Protein AF-A0A5C7PX42-F1 (afdb_monomer_lite)

Radius of gyration: 16.35 Å; chains: 1; bounding box: 25×40×32 Å

Foldseek 3Di:
DKKKWWWWDDPNDIDIDIDDDPVVLVVVLVVCVVVPTHPIDIDIDDDDDDVCVVVVVVVVVVVVVPDDPPPPD

Sequence (73 aa):
MTCYAITWTWKGQRYLLDVNTASLAAIVGVVLAETKREDVTVSEVPYVVDPERRNRIWARVQQRLQEPPAVFA

pLDDT: mean 87.91, std 11.69, range [40.28, 97.81]

Structure (mmCIF, N/CA/C/O backbone):
data_AF-A0A5C7PX42-F1
#
_entry.id   AF-A0A5C7PX42-F1
#
loop_
_atom_site.group_PDB
_atom_site.id
_atom_site.type_symbol
_atom_site.label_atom_id
_atom_site.label_alt_id
_atom_site.label_comp_id
_atom_site.label_asym_id
_atom_site.label_entity_id
_atom_site.label_seq_id
_atom_site.pdbx_PDB_ins_code
_atom_site.Cartn_x
_atom_site.Cartn_y
_atom_site.Cartn_z
_atom_site.occupancy
_atom_site.B_iso_or_equiv
_atom_site.auth_seq_id
_atom_site.auth_comp_id
_atom_site.auth_asym_id
_atom_site.auth_atom_id
_atom_site.pdbx_PDB_model_num
ATOM 1 N N . MET A 1 1 ? 7.073 -4.456 -14.533 1.00 79.38 1 MET A N 1
ATOM 2 C CA . MET A 1 1 ? 7.556 -4.557 -13.137 1.00 79.38 1 MET A CA 1
ATOM 3 C C . MET A 1 1 ? 6.344 -4.833 -12.264 1.00 79.38 1 MET A C 1
ATOM 5 O O . MET A 1 1 ? 5.247 -4.488 -12.682 1.00 79.38 1 MET A O 1
ATOM 9 N N . THR A 1 2 ? 6.500 -5.465 -11.109 1.00 85.12 2 THR A N 1
ATOM 10 C CA . THR A 1 2 ? 5.379 -5.692 -10.188 1.00 85.12 2 THR A CA 1
ATOM 11 C C . THR A 1 2 ? 5.385 -4.623 -9.100 1.00 85.12 2 THR A C 1
ATOM 13 O O . THR A 1 2 ? 6.439 -4.310 -8.549 1.00 85.12 2 THR A O 1
ATOM 16 N N . CYS A 1 3 ? 4.216 -4.065 -8.804 1.00 91.19 3 CYS A N 1
ATOM 17 C CA . CYS A 1 3 ? 3.968 -3.248 -7.625 1.00 91.19 3 CYS A CA 1
ATOM 18 C C . CYS A 1 3 ? 2.982 -3.993 -6.723 1.00 91.19 3 CYS A C 1
ATOM 20 O O . CYS A 1 3 ? 2.060 -4.642 -7.214 1.00 91.19 3 CYS A O 1
ATOM 22 N N . TYR A 1 4 ? 3.176 -3.901 -5.414 1.00 95.06 4 TYR A N 1
ATOM 23 C CA . TYR A 1 4 ? 2.267 -4.479 -4.434 1.00 95.06 4 TYR A CA 1
ATOM 24 C C . TYR A 1 4 ? 1.513 -3.341 -3.761 1.00 95.06 4 TYR A C 1
ATOM 26 O O . TYR A 1 4 ? 2.116 -2.512 -3.079 1.00 95.06 4 TYR A O 1
ATOM 34 N N . ALA A 1 5 ? 0.204 -3.291 -3.984 1.00 95.00 5 ALA A N 1
ATOM 35 C CA . ALA A 1 5 ? -0.680 -2.306 -3.386 1.00 95.00 5 ALA A CA 1
ATOM 36 C C . ALA A 1 5 ? -1.289 -2.876 -2.104 1.00 95.00 5 ALA A C 1
ATOM 38 O O . ALA A 1 5 ? -1.853 -3.969 -2.104 1.00 95.00 5 ALA A O 1
ATOM 39 N N . ILE A 1 6 ? -1.187 -2.119 -1.020 1.00 96.88 6 ILE A N 1
ATOM 40 C CA . ILE A 1 6 ? -1.703 -2.470 0.298 1.00 96.88 6 ILE A CA 1
ATOM 41 C C . ILE A 1 6 ? -2.766 -1.440 0.647 1.00 96.88 6 ILE A C 1
ATOM 43 O O . ILE A 1 6 ? -2.468 -0.247 0.701 1.00 96.88 6 ILE A O 1
ATOM 47 N N . THR A 1 7 ? -4.001 -1.873 0.881 1.00 97.44 7 THR A N 1
ATOM 48 C CA . THR A 1 7 ? -5.093 -0.979 1.291 1.00 97.44 7 THR A CA 1
ATOM 49 C C . THR A 1 7 ? -5.661 -1.397 2.629 1.00 97.44 7 THR A C 1
ATOM 51 O O . THR A 1 7 ? -5.756 -2.592 2.894 1.00 97.44 7 THR A O 1
ATOM 54 N N . TRP A 1 8 ? -6.064 -0.430 3.448 1.00 97.81 8 TRP A N 1
ATOM 55 C CA . TRP A 1 8 ? -6.723 -0.685 4.728 1.00 97.81 8 TRP A CA 1
ATOM 56 C C . TRP A 1 8 ? -7.637 0.476 5.124 1.00 97.81 8 TRP A C 1
ATOM 58 O O . TRP A 1 8 ? -7.492 1.596 4.626 1.00 97.81 8 TRP A O 1
ATOM 68 N N . THR A 1 9 ? -8.548 0.216 6.055 1.00 96.56 9 THR A N 1
ATOM 69 C CA . THR A 1 9 ? -9.411 1.214 6.687 1.00 96.56 9 THR A CA 1
ATOM 70 C C . THR A 1 9 ? -8.896 1.525 8.097 1.00 96.56 9 THR A C 1
ATOM 72 O O . THR A 1 9 ? -8.523 0.631 8.861 1.00 96.56 9 THR A O 1
ATOM 75 N N . TRP A 1 10 ? -8.841 2.808 8.461 1.00 94.88 10 TRP A N 1
ATOM 76 C CA . TRP A 1 10 ? -8.556 3.255 9.825 1.00 94.88 10 TRP A CA 1
ATOM 77 C C . TRP A 1 10 ? -9.357 4.514 10.153 1.00 94.88 10 TRP A C 1
ATOM 79 O O . TRP A 1 10 ? -9.336 5.481 9.397 1.00 94.88 10 TRP A O 1
ATOM 89 N N . LYS A 1 11 ? -10.075 4.504 11.285 1.00 93.50 11 LYS A N 1
ATOM 90 C CA . LYS A 1 11 ? -10.918 5.629 11.739 1.00 93.50 11 LYS A CA 1
ATOM 91 C C . LYS A 1 11 ? -11.901 6.124 10.660 1.00 93.50 11 LYS A C 1
ATOM 93 O O . LYS A 1 11 ? -12.070 7.325 10.473 1.00 93.50 11 LYS A O 1
ATOM 98 N N . GLY A 1 12 ? -12.514 5.194 9.925 1.00 93.12 12 GLY A N 1
ATOM 99 C CA . GLY A 1 12 ? -13.456 5.501 8.842 1.00 93.12 12 GLY A CA 1
ATOM 100 C C . GLY A 1 12 ? -12.817 6.043 7.557 1.00 93.12 12 GLY A C 1
ATOM 101 O O . GLY A 1 12 ? -13.541 6.414 6.638 1.00 93.12 12 GLY A O 1
ATOM 102 N N . GLN A 1 13 ? -11.484 6.093 7.464 1.00 94.88 13 GLN A N 1
ATOM 103 C CA . GLN A 1 13 ? -10.760 6.532 6.270 1.00 94.88 13 GLN A CA 1
ATOM 104 C C . GLN A 1 13 ? -10.036 5.368 5.603 1.00 94.88 13 GLN A C 1
ATOM 106 O O . GLN A 1 13 ? -9.499 4.491 6.279 1.00 94.88 13 GLN A O 1
ATOM 111 N N . ARG A 1 14 ? -9.990 5.387 4.267 1.00 95.69 14 ARG A N 1
ATOM 112 C CA . ARG A 1 14 ? -9.273 4.390 3.472 1.00 95.69 14 ARG A CA 1
ATOM 113 C C . ARG A 1 14 ? -7.881 4.895 3.116 1.00 95.69 14 ARG A C 1
ATOM 115 O O . ARG A 1 14 ? -7.721 6.020 2.649 1.00 95.69 14 ARG A O 1
ATOM 122 N N . TYR A 1 15 ? -6.896 4.032 3.307 1.00 95.50 15 TYR A N 1
ATOM 123 C CA . TYR A 1 15 ? -5.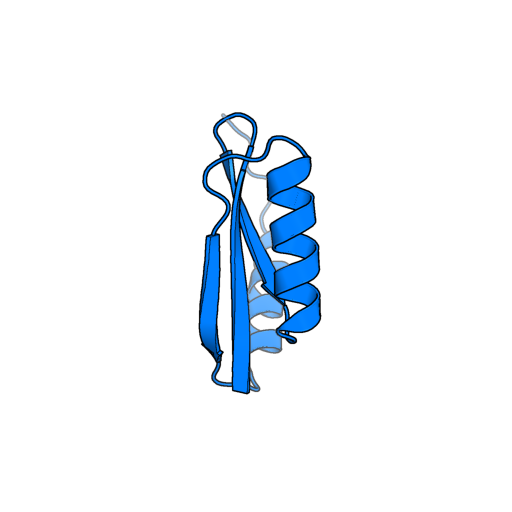489 4.301 3.051 1.00 95.50 15 TYR A CA 1
ATOM 124 C C . TYR A 1 15 ? -4.940 3.336 2.005 1.00 95.50 15 TYR A C 1
ATOM 126 O O . TYR A 1 15 ? -5.476 2.244 1.794 1.00 95.50 15 TYR A O 1
ATOM 134 N N . LEU A 1 16 ? -3.860 3.763 1.355 1.00 95.94 16 LEU A N 1
ATOM 135 C CA . LEU A 1 16 ? -3.130 2.994 0.361 1.00 95.94 16 LEU A CA 1
ATOM 136 C C . LEU A 1 16 ? -1.628 3.210 0.555 1.00 95.94 16 LEU A C 1
ATOM 138 O O . LEU A 1 16 ? -1.182 4.338 0.761 1.00 95.94 16 LEU A O 1
ATOM 142 N N . LEU A 1 17 ? -0.869 2.124 0.461 1.00 94.06 17 LEU A N 1
ATOM 143 C CA . LEU A 1 17 ? 0.584 2.121 0.384 1.00 94.06 17 LEU A CA 1
ATOM 144 C C . LEU A 1 17 ? 1.011 1.187 -0.745 1.00 94.06 17 LEU A C 1
ATOM 146 O O . LEU A 1 17 ? 0.580 0.037 -0.791 1.00 94.06 17 LEU A O 1
ATOM 150 N N . ASP A 1 18 ? 1.873 1.664 -1.630 1.00 92.69 18 ASP A N 1
ATOM 151 C CA . ASP A 1 18 ? 2.508 0.863 -2.663 1.00 92.69 18 ASP A CA 1
ATOM 152 C C . ASP A 1 18 ? 3.968 0.553 -2.318 1.00 92.69 18 ASP A C 1
ATOM 154 O O . ASP A 1 18 ? 4.721 1.404 -1.845 1.00 92.69 18 ASP A O 1
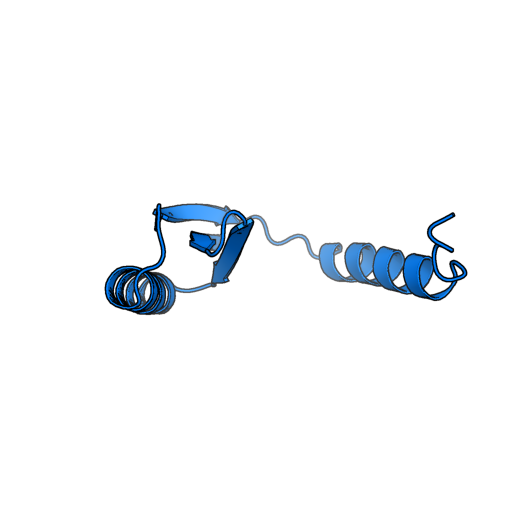ATOM 158 N N . VAL A 1 19 ? 4.378 -0.694 -2.554 1.00 93.00 19 VAL A N 1
ATOM 159 C CA . VAL A 1 19 ? 5.758 -1.153 -2.350 1.00 93.00 19 VAL A CA 1
ATOM 160 C C . VAL A 1 19 ? 6.255 -1.953 -3.552 1.00 93.00 19 VAL A C 1
ATOM 162 O O . VAL A 1 19 ? 5.480 -2.451 -4.372 1.00 93.00 19 VAL A O 1
ATOM 165 N N . ASN A 1 20 ? 7.575 -2.072 -3.678 1.00 91.56 20 ASN A N 1
ATOM 166 C CA . ASN A 1 20 ? 8.239 -2.695 -4.826 1.00 91.56 20 ASN A CA 1
ATOM 167 C C . ASN A 1 20 ? 8.645 -4.164 -4.602 1.00 91.56 20 ASN A C 1
ATOM 169 O O . ASN A 1 20 ? 9.175 -4.783 -5.524 1.00 91.56 20 ASN A O 1
ATOM 173 N N . THR A 1 21 ? 8.412 -4.736 -3.414 1.00 93.69 21 THR A N 1
ATOM 174 C CA . THR A 1 21 ? 8.754 -6.134 -3.102 1.00 93.69 21 THR A CA 1
ATOM 175 C C . THR A 1 21 ? 7.614 -6.868 -2.399 1.00 93.69 21 THR A C 1
ATOM 177 O O . THR A 1 21 ? 6.911 -6.303 -1.559 1.00 93.69 21 THR A O 1
ATOM 180 N N . ALA A 1 22 ? 7.463 -8.161 -2.711 1.00 94.31 22 ALA A N 1
ATOM 181 C CA . ALA A 1 22 ? 6.451 -9.022 -2.096 1.00 94.31 22 ALA A CA 1
ATOM 182 C C . ALA A 1 22 ? 6.672 -9.182 -0.588 1.00 94.31 22 ALA A C 1
ATOM 184 O O . ALA A 1 22 ? 5.724 -9.172 0.192 1.00 94.31 22 ALA A O 1
ATOM 185 N N . SER A 1 23 ? 7.935 -9.317 -0.171 1.00 96.62 23 SER A N 1
ATOM 186 C CA . SER A 1 23 ? 8.303 -9.516 1.232 1.00 96.62 23 SER A CA 1
ATOM 187 C C . SER A 1 23 ? 7.903 -8.325 2.096 1.00 96.62 23 SER A C 1
ATOM 189 O O . SER A 1 23 ? 7.311 -8.514 3.156 1.00 96.62 23 SER A O 1
ATOM 191 N N . LEU A 1 24 ? 8.157 -7.099 1.630 1.00 96.06 24 LEU A N 1
ATOM 192 C CA . LEU A 1 24 ? 7.736 -5.899 2.346 1.00 96.06 24 LEU A CA 1
ATOM 193 C C . LEU A 1 24 ? 6.208 -5.785 2.387 1.00 96.06 24 LEU A C 1
ATOM 195 O O . LEU A 1 24 ? 5.657 -5.451 3.434 1.00 96.06 24 LEU A O 1
ATOM 199 N N . ALA A 1 25 ? 5.525 -6.118 1.287 1.00 96.50 25 ALA A N 1
ATOM 200 C CA . ALA A 1 25 ? 4.066 -6.112 1.237 1.00 96.50 25 ALA A CA 1
ATOM 201 C C . ALA A 1 25 ? 3.443 -7.077 2.251 1.00 96.50 25 ALA A C 1
ATOM 203 O O . ALA A 1 25 ? 2.504 -6.710 2.956 1.00 96.50 25 ALA A O 1
ATOM 204 N N . ALA A 1 26 ? 4.006 -8.281 2.372 1.00 96.06 26 ALA A N 1
ATOM 205 C CA . ALA A 1 26 ? 3.572 -9.277 3.343 1.00 96.06 26 ALA A CA 1
ATOM 206 C C . ALA A 1 26 ? 3.802 -8.808 4.788 1.00 96.06 26 ALA A C 1
ATOM 208 O O . ALA A 1 26 ? 2.882 -8.871 5.600 1.00 96.06 26 ALA A O 1
ATOM 209 N N . ILE A 1 27 ? 4.995 -8.283 5.102 1.00 97.69 27 ILE A N 1
ATOM 210 C CA . ILE A 1 27 ? 5.316 -7.769 6.444 1.00 97.69 27 ILE A CA 1
ATOM 211 C C . ILE A 1 27 ? 4.341 -6.656 6.837 1.00 97.69 27 ILE A C 1
ATOM 213 O O . ILE A 1 27 ? 3.759 -6.697 7.919 1.00 97.69 27 ILE A O 1
ATOM 217 N N . VAL A 1 28 ? 4.131 -5.676 5.956 1.00 96.94 28 VAL A N 1
ATOM 218 C CA . VAL A 1 28 ? 3.220 -4.560 6.230 1.00 96.94 28 VAL A CA 1
ATOM 219 C C . VAL A 1 28 ? 1.777 -5.045 6.361 1.00 96.94 28 VAL A C 1
ATOM 221 O O . VAL A 1 28 ? 1.089 -4.625 7.288 1.00 96.94 28 VAL A O 1
ATOM 224 N N . GLY A 1 29 ? 1.325 -5.948 5.487 1.00 96.06 29 GLY A N 1
ATOM 225 C CA . GLY A 1 29 ? -0.015 -6.533 5.565 1.00 96.06 29 GLY A CA 1
ATOM 226 C C . GLY A 1 29 ? -0.277 -7.202 6.917 1.00 96.06 29 GLY A C 1
ATOM 227 O O . GLY A 1 29 ? -1.292 -6.917 7.552 1.00 96.06 29 GLY A O 1
ATOM 228 N N . VAL A 1 30 ? 0.673 -8.007 7.404 1.00 96.50 30 VAL A N 1
ATOM 229 C CA . VAL A 1 30 ? 0.591 -8.639 8.731 1.00 96.50 30 VAL A CA 1
ATOM 230 C C . VAL A 1 30 ? 0.550 -7.586 9.837 1.00 96.50 30 VAL A C 1
ATOM 232 O O . VAL A 1 30 ? -0.350 -7.611 10.669 1.00 96.50 30 VAL A O 1
ATOM 235 N N . VAL A 1 31 ? 1.464 -6.610 9.833 1.00 97.56 31 VAL A N 1
ATOM 236 C CA . VAL A 1 31 ? 1.501 -5.560 10.869 1.00 97.56 31 VAL A CA 1
ATOM 237 C C . VAL A 1 31 ? 0.193 -4.766 10.918 1.00 97.56 31 VAL A C 1
ATOM 239 O O . VAL A 1 31 ? -0.294 -4.440 12.001 1.00 97.56 31 VAL A O 1
ATOM 242 N N . LEU A 1 32 ? -0.409 -4.449 9.771 1.00 96.38 32 LEU A N 1
ATOM 243 C CA . LEU A 1 32 ? -1.688 -3.739 9.728 1.00 96.38 32 LEU A CA 1
ATOM 244 C C . LEU A 1 32 ? -2.822 -4.597 10.305 1.00 96.38 32 LEU A C 1
ATOM 246 O O . LEU A 1 32 ? -3.587 -4.095 11.132 1.00 96.38 32 LEU A O 1
ATOM 250 N N . ALA A 1 33 ? -2.889 -5.878 9.933 1.00 93.12 33 ALA A N 1
ATOM 251 C CA . ALA A 1 33 ? -3.894 -6.806 10.451 1.00 93.12 33 ALA A CA 1
ATOM 252 C C . ALA A 1 33 ? -3.786 -6.975 11.980 1.00 93.12 33 ALA A C 1
ATOM 254 O O . ALA A 1 33 ? -4.787 -6.879 12.687 1.00 93.12 33 ALA A O 1
ATOM 255 N N . GLU A 1 34 ? -2.567 -7.109 12.508 1.00 96.31 34 GLU A N 1
ATOM 256 C CA . GLU A 1 34 ? -2.304 -7.257 13.949 1.00 96.31 34 GLU A CA 1
ATOM 257 C C . GLU A 1 34 ? -2.569 -5.967 14.748 1.00 96.31 34 GLU A C 1
ATOM 259 O O . GLU A 1 34 ? -2.873 -5.993 15.940 1.00 96.31 34 GLU A O 1
ATOM 264 N N . THR A 1 35 ? -2.495 -4.800 14.104 1.00 93.69 35 THR A N 1
ATOM 265 C CA . THR A 1 35 ? -2.659 -3.497 14.770 1.00 93.69 35 THR A CA 1
ATOM 266 C C . THR A 1 35 ? -4.068 -2.914 14.639 1.00 93.69 35 THR A C 1
ATOM 268 O O . THR A 1 35 ? -4.242 -1.693 14.715 1.00 93.69 35 THR A O 1
ATOM 271 N N . LYS A 1 36 ? -5.088 -3.770 14.489 1.00 88.38 36 LYS A N 1
ATOM 272 C CA . LYS A 1 36 ? -6.513 -3.393 14.409 1.00 88.38 36 LYS A CA 1
ATOM 273 C C . LYS A 1 36 ? -6.848 -2.467 13.232 1.00 88.38 36 LYS A C 1
ATOM 275 O O . LYS A 1 36 ? -7.697 -1.586 13.367 1.00 88.38 36 LYS A O 1
ATOM 280 N N . ARG A 1 37 ? -6.157 -2.602 12.095 1.00 94.69 37 ARG A N 1
ATOM 281 C CA . ARG A 1 37 ? -6.641 -1.998 10.846 1.00 94.69 37 ARG A CA 1
ATOM 282 C C . ARG A 1 37 ? -7.674 -2.926 10.228 1.00 94.69 37 ARG A C 1
ATOM 284 O O . ARG A 1 37 ? -7.562 -4.144 10.320 1.00 94.69 37 ARG A O 1
ATOM 291 N N . GLU A 1 38 ? -8.678 -2.326 9.619 1.00 93.31 38 GLU A N 1
ATOM 292 C CA . GLU A 1 38 ? -9.808 -3.032 9.023 1.00 93.31 38 GLU A CA 1
ATOM 293 C C . GLU A 1 38 ? -9.573 -3.208 7.516 1.00 93.31 38 GLU A C 1
ATOM 295 O O . GLU A 1 38 ? -8.800 -2.460 6.911 1.00 93.31 38 GLU A O 1
ATOM 300 N N . ASP A 1 39 ? -10.224 -4.203 6.908 1.00 94.19 39 ASP A N 1
ATOM 301 C CA . ASP A 1 39 ? -10.217 -4.459 5.456 1.00 94.19 39 ASP A CA 1
ATOM 302 C C . ASP A 1 39 ? -8.822 -4.527 4.807 1.00 94.19 39 ASP A C 1
ATOM 304 O O . ASP A 1 39 ? -8.632 -4.120 3.653 1.00 94.19 39 ASP A O 1
ATOM 308 N N . VAL A 1 40 ? -7.823 -5.016 5.548 1.00 95.75 40 VAL A N 1
ATOM 309 C CA . VAL A 1 40 ? -6.444 -5.087 5.060 1.00 95.75 40 VAL A CA 1
ATOM 310 C C . VAL A 1 40 ? -6.383 -6.013 3.848 1.00 95.75 40 VAL A C 1
ATOM 312 O O . VAL A 1 40 ? -6.677 -7.201 3.936 1.00 95.75 40 VAL A O 1
ATOM 315 N N . THR A 1 41 ? -5.989 -5.457 2.707 1.00 96.75 41 THR A N 1
ATOM 316 C CA . THR A 1 41 ? -5.882 -6.172 1.433 1.00 96.75 41 THR A CA 1
ATOM 317 C C . THR A 1 41 ? -4.515 -5.912 0.829 1.00 96.75 41 THR A C 1
ATOM 319 O O . THR A 1 41 ? -4.077 -4.763 0.770 1.00 96.75 41 THR A O 1
ATOM 322 N N . VAL A 1 42 ? -3.862 -6.972 0.358 1.00 95.88 42 VAL A N 1
ATOM 323 C CA . VAL A 1 42 ? -2.621 -6.897 -0.416 1.00 95.88 42 VAL A CA 1
ATOM 324 C C . VAL A 1 42 ? -2.907 -7.430 -1.813 1.00 95.88 42 VAL A C 1
ATOM 326 O O . VAL A 1 42 ? -3.369 -8.560 -1.958 1.00 95.88 42 VAL A O 1
ATOM 329 N N . SER A 1 43 ? -2.616 -6.624 -2.830 1.00 95.56 43 SER A N 1
ATOM 330 C CA . SER A 1 43 ? -2.856 -6.958 -4.233 1.00 95.56 43 SER A CA 1
ATOM 331 C C . SER A 1 43 ? -1.589 -6.781 -5.053 1.00 95.56 43 SER A C 1
ATOM 333 O O . SER A 1 43 ? -0.889 -5.773 -4.933 1.00 95.56 43 SER A O 1
ATOM 335 N N . GLU A 1 44 ? -1.319 -7.743 -5.930 1.00 94.69 44 GLU A N 1
ATOM 336 C CA . GLU A 1 44 ? -0.290 -7.609 -6.953 1.00 94.69 44 GLU A CA 1
ATOM 337 C C . GLU A 1 44 ? -0.853 -6.835 -8.148 1.00 94.69 44 GLU A C 1
ATOM 339 O O . GLU A 1 44 ? -1.916 -7.171 -8.672 1.00 94.69 44 GLU A O 1
ATOM 344 N N . VAL A 1 45 ? -0.153 -5.786 -8.576 1.00 91.12 45 VAL A N 1
ATOM 345 C CA . VAL A 1 45 ? -0.583 -4.935 -9.685 1.00 91.12 45 VAL A CA 1
ATOM 346 C C . VAL A 1 45 ? 0.544 -4.831 -10.714 1.00 91.12 45 VAL A C 1
ATOM 348 O O . VAL A 1 45 ? 1.680 -4.485 -10.356 1.00 91.12 45 VAL A O 1
ATOM 351 N N . PRO A 1 46 ? 0.266 -5.087 -12.008 1.00 87.56 46 PRO A N 1
ATOM 352 C CA . PRO A 1 46 ? 1.243 -4.845 -13.055 1.00 87.56 46 PRO A CA 1
ATOM 353 C C . PRO A 1 46 ? 1.590 -3.354 -13.100 1.00 87.56 46 PRO A C 1
ATOM 355 O O . PRO A 1 46 ? 0.730 -2.491 -13.274 1.00 87.56 46 PRO A O 1
ATOM 358 N N . TYR A 1 47 ? 2.877 -3.052 -12.950 1.00 80.50 47 TYR A N 1
ATOM 359 C CA . TYR A 1 47 ? 3.411 -1.700 -12.981 1.00 80.50 47 TYR A CA 1
ATOM 360 C C . TYR A 1 47 ? 4.229 -1.469 -14.247 1.00 80.50 47 TYR A C 1
ATOM 362 O O . TYR A 1 47 ? 5.271 -2.099 -14.491 1.00 80.50 47 TYR A O 1
ATOM 370 N N . VAL A 1 48 ? 3.759 -0.509 -15.036 1.00 82.06 48 VAL A N 1
ATOM 371 C CA . VAL A 1 48 ? 4.507 0.057 -16.153 1.00 82.06 48 VAL A CA 1
ATOM 372 C C . VAL A 1 48 ? 5.275 1.260 -15.627 1.00 82.06 48 VAL A C 1
ATOM 374 O O . VAL A 1 48 ? 4.683 2.234 -15.155 1.00 82.06 48 VAL A O 1
ATOM 377 N N . VAL A 1 49 ? 6.606 1.171 -15.690 1.00 77.00 49 VAL A N 1
ATOM 378 C CA . VAL A 1 49 ? 7.478 2.300 -15.371 1.00 77.00 49 VAL A CA 1
ATOM 379 C C . VAL A 1 49 ? 7.221 3.372 -16.412 1.00 77.00 49 VAL A C 1
ATOM 381 O O . VAL A 1 49 ? 7.474 3.183 -17.596 1.00 77.00 49 VAL A O 1
ATOM 384 N N . ASP A 1 50 ? 6.705 4.494 -15.946 1.00 81.12 50 ASP A N 1
ATOM 385 C CA . ASP A 1 50 ? 6.507 5.668 -16.767 1.00 81.12 50 ASP A CA 1
ATOM 386 C C . ASP A 1 50 ? 7.668 6.635 -16.497 1.00 81.12 50 ASP A C 1
ATOM 388 O O . ASP A 1 50 ? 7.737 7.206 -15.399 1.00 81.12 50 ASP A O 1
ATOM 392 N N . PRO A 1 51 ? 8.599 6.795 -17.455 1.00 78.12 51 PRO A N 1
ATOM 393 C CA . PRO A 1 51 ? 9.810 7.589 -17.260 1.00 78.12 51 PRO A CA 1
ATOM 394 C C . PRO A 1 51 ? 9.514 9.079 -17.037 1.00 78.12 51 PRO A C 1
ATOM 396 O O . PRO A 1 51 ? 10.316 9.785 -16.429 1.00 78.12 51 PRO A O 1
ATOM 399 N N . GLU A 1 52 ? 8.342 9.560 -17.452 1.00 89.00 52 GLU A N 1
ATOM 400 C CA . GLU A 1 52 ? 7.931 10.956 -17.311 1.00 89.00 52 GLU A CA 1
ATOM 401 C C . GLU A 1 52 ? 7.029 11.199 -16.096 1.00 89.00 52 GLU A C 1
ATOM 403 O O . GLU A 1 52 ? 6.759 12.349 -15.735 1.00 89.00 52 GLU A O 1
ATOM 408 N N . ARG A 1 53 ? 6.569 10.138 -15.420 1.00 81.12 53 ARG A N 1
ATOM 409 C CA . ARG A 1 53 ? 5.647 10.231 -14.276 1.00 81.12 53 ARG A CA 1
ATOM 410 C C . ARG A 1 53 ? 6.169 11.166 -13.196 1.00 81.12 53 ARG A C 1
ATOM 412 O O . ARG A 1 53 ? 5.396 11.974 -12.683 1.00 81.12 53 ARG A O 1
ATOM 419 N N . ARG A 1 54 ? 7.467 11.096 -12.880 1.00 82.69 54 ARG A N 1
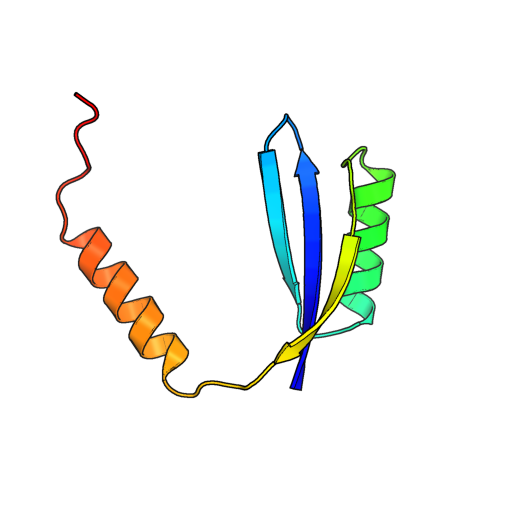ATOM 420 C CA . ARG A 1 54 ? 8.100 11.997 -11.906 1.00 82.69 54 ARG A CA 1
ATOM 421 C C . ARG A 1 54 ? 7.900 13.457 -12.306 1.00 82.69 54 ARG A C 1
ATOM 423 O O . ARG A 1 54 ? 7.473 14.253 -11.478 1.00 82.69 54 ARG A O 1
ATOM 430 N N . ASN A 1 55 ? 8.145 13.785 -13.572 1.00 86.94 55 ASN A N 1
ATOM 431 C CA . ASN A 1 55 ? 8.028 15.149 -14.082 1.00 86.94 55 ASN A CA 1
ATOM 432 C C . ASN A 1 55 ? 6.571 15.634 -14.022 1.00 86.94 55 ASN A C 1
ATOM 434 O O . ASN A 1 55 ? 6.319 16.745 -13.564 1.00 86.94 55 ASN A O 1
ATOM 438 N N . ARG A 1 56 ? 5.596 14.785 -14.377 1.00 88.69 56 ARG A N 1
ATOM 439 C CA . ARG A 1 56 ? 4.164 15.139 -14.30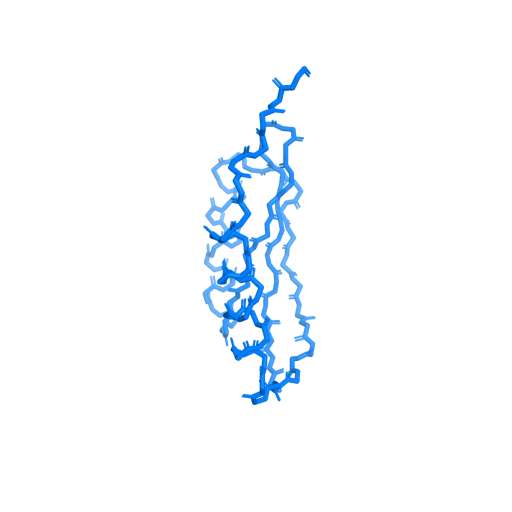9 1.00 88.69 56 ARG A CA 1
ATOM 440 C C . ARG A 1 56 ? 3.621 15.255 -12.883 1.00 88.69 56 ARG A C 1
ATOM 442 O O . ARG A 1 56 ? 2.708 16.039 -12.635 1.00 88.69 56 ARG A O 1
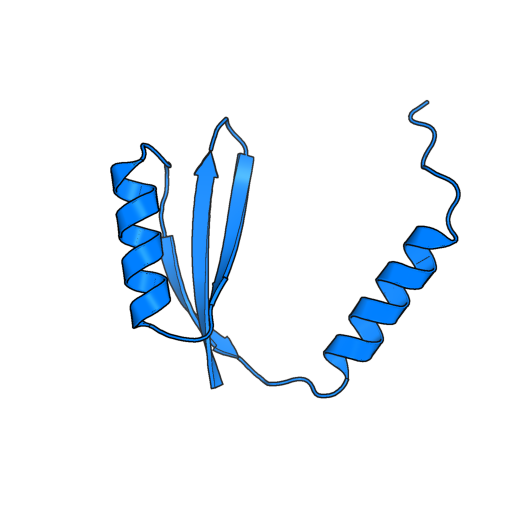ATOM 449 N N . ILE A 1 57 ? 4.118 14.454 -11.939 1.00 83.50 57 ILE A N 1
ATOM 450 C CA . ILE A 1 57 ? 3.779 14.605 -10.512 1.00 83.50 57 ILE A CA 1
ATOM 451 C C . ILE A 1 57 ? 4.388 15.900 -9.984 1.00 83.50 57 ILE A C 1
ATOM 453 O O . ILE A 1 57 ? 3.687 16.694 -9.366 1.00 83.50 57 ILE A O 1
ATOM 457 N N . TRP A 1 58 ? 5.663 16.145 -10.283 1.00 82.50 58 TRP A N 1
ATOM 458 C CA . TRP A 1 58 ? 6.358 17.344 -9.838 1.00 82.50 58 TRP A CA 1
ATOM 459 C C . TRP A 1 58 ? 5.716 18.626 -10.376 1.00 82.50 58 TRP A C 1
ATOM 461 O O . TRP A 1 58 ? 5.512 19.563 -9.613 1.00 82.50 58 TRP A O 1
ATOM 471 N N . ALA A 1 59 ? 5.296 18.640 -11.643 1.00 89.38 59 ALA A N 1
ATOM 472 C CA . ALA A 1 59 ? 4.552 19.757 -12.223 1.00 89.38 59 ALA A CA 1
ATOM 473 C C . ALA A 1 59 ? 3.249 20.053 -11.455 1.00 89.38 59 ALA A C 1
ATOM 475 O O . ALA A 1 59 ? 2.969 21.208 -11.147 1.00 89.38 59 ALA A O 1
ATOM 476 N N . ARG A 1 60 ? 2.490 19.015 -11.072 1.00 84.88 60 ARG A N 1
ATOM 477 C CA . ARG A 1 60 ? 1.261 19.167 -10.270 1.00 84.88 60 ARG A CA 1
ATOM 478 C C . ARG A 1 60 ? 1.537 19.674 -8.855 1.00 84.88 60 ARG A C 1
ATOM 480 O O . ARG A 1 60 ? 0.780 20.496 -8.351 1.00 84.88 60 ARG A O 1
ATOM 487 N N . VAL A 1 61 ? 2.622 19.222 -8.224 1.00 81.69 61 VAL A N 1
ATOM 488 C CA . VAL A 1 61 ? 3.060 19.742 -6.917 1.00 81.69 61 VAL A CA 1
ATOM 489 C C . VAL A 1 61 ? 3.405 21.227 -7.023 1.00 81.69 61 VAL A C 1
ATOM 491 O O . VAL A 1 61 ? 2.919 22.017 -6.223 1.00 81.69 61 VAL A O 1
ATOM 494 N N . GLN A 1 62 ? 4.187 21.620 -8.032 1.00 90.19 62 GLN A N 1
ATOM 495 C CA . GLN A 1 62 ? 4.553 23.019 -8.272 1.00 90.19 62 GLN A CA 1
ATOM 496 C C . GLN A 1 62 ? 3.326 23.898 -8.523 1.00 90.19 62 GLN A C 1
ATOM 498 O O . GLN A 1 62 ? 3.205 24.958 -7.917 1.00 90.19 62 GLN A O 1
ATOM 503 N N . GLN A 1 63 ? 2.383 23.431 -9.343 1.00 87.56 63 GLN A N 1
ATOM 504 C CA . GLN A 1 63 ? 1.116 24.122 -9.573 1.00 87.56 63 GLN A CA 1
ATOM 505 C C . GLN A 1 63 ? 0.352 24.342 -8.260 1.00 87.56 63 GLN A C 1
ATOM 507 O O . GLN A 1 63 ? -0.078 25.453 -7.972 1.00 87.56 63 GLN A O 1
ATOM 512 N N . ARG A 1 64 ? 0.253 23.309 -7.416 1.00 82.75 64 ARG A N 1
ATOM 513 C CA . ARG A 1 64 ? -0.464 23.397 -6.139 1.00 82.75 64 ARG A CA 1
ATOM 514 C C . ARG A 1 64 ? 0.207 24.327 -5.124 1.00 82.75 64 ARG A C 1
ATOM 516 O O . ARG A 1 64 ? -0.484 24.894 -4.291 1.00 82.75 64 ARG A O 1
ATOM 523 N N . LEU A 1 65 ? 1.530 24.480 -5.188 1.00 82.12 65 LEU A N 1
ATOM 524 C CA . LEU A 1 65 ? 2.281 25.427 -4.354 1.00 82.12 65 LEU A CA 1
ATOM 525 C C . LEU A 1 65 ? 2.103 26.887 -4.799 1.00 82.12 65 LEU A C 1
ATOM 527 O O . LEU A 1 65 ? 2.300 27.789 -3.991 1.00 82.12 65 LEU A O 1
ATOM 531 N N . GLN A 1 66 ? 1.768 27.118 -6.071 1.00 85.31 66 GLN A N 1
ATOM 532 C CA . GLN A 1 66 ? 1.499 28.452 -6.621 1.00 85.31 66 GLN A CA 1
ATOM 533 C C . GLN A 1 66 ? 0.043 28.885 -6.428 1.00 85.31 66 GLN A C 1
ATOM 535 O O . GLN A 1 66 ? -0.257 30.078 -6.468 1.00 85.31 66 GLN A O 1
ATOM 540 N N . GLU A 1 67 ? -0.866 27.934 -6.219 1.00 76.38 67 GLU A N 1
ATOM 541 C CA . GLU A 1 67 ? -2.246 28.230 -5.857 1.00 76.38 67 GLU A CA 1
ATOM 542 C C . GLU A 1 67 ? -2.293 28.805 -4.429 1.00 76.38 67 GLU A C 1
ATOM 544 O O . GLU A 1 67 ? -1.728 28.202 -3.510 1.00 76.38 67 GLU A O 1
ATOM 549 N N . PRO A 1 68 ? -2.957 29.958 -4.201 1.00 63.44 68 PRO A N 1
ATOM 550 C CA . PRO A 1 68 ? -3.183 30.437 -2.845 1.00 63.44 68 PRO A CA 1
ATOM 551 C C . PRO A 1 68 ? -3.935 29.353 -2.059 1.00 63.44 68 PRO A C 1
ATOM 553 O O . PRO A 1 68 ? 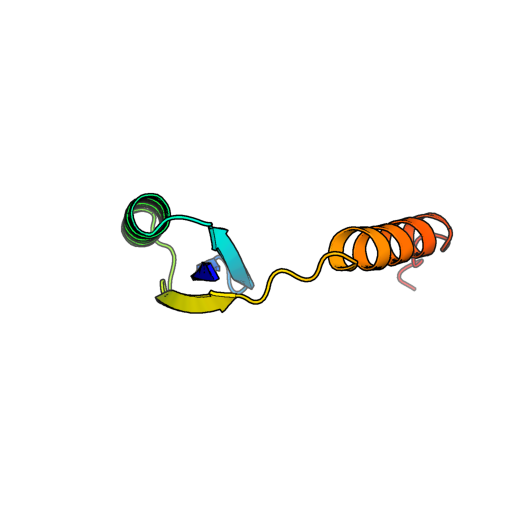-4.756 28.636 -2.648 1.00 63.44 68 PRO A O 1
ATOM 556 N N . PRO A 1 69 ? -3.662 29.193 -0.749 1.00 60.66 69 PRO A N 1
ATOM 557 C CA . PRO A 1 69 ? -4.338 28.182 0.048 1.00 60.66 69 PRO A CA 1
ATOM 558 C C . PRO A 1 69 ? -5.840 28.355 -0.142 1.00 60.66 69 PRO A C 1
ATOM 560 O O . PRO A 1 69 ? -6.346 29.475 -0.057 1.00 60.66 69 PRO A O 1
ATOM 563 N N . ALA A 1 70 ? -6.536 27.257 -0.448 1.00 58.66 70 ALA A N 1
ATOM 564 C CA . ALA A 1 70 ? -7.985 27.276 -0.530 1.00 58.66 70 ALA A CA 1
ATOM 565 C C . ALA A 1 70 ? -8.503 27.811 0.809 1.00 58.66 70 ALA A C 1
ATOM 567 O O . ALA A 1 70 ? -8.403 27.134 1.833 1.00 58.66 70 ALA A O 1
ATOM 568 N N . VAL A 1 71 ? -8.982 29.056 0.812 1.00 53.41 71 VAL A N 1
ATOM 569 C CA . VAL A 1 71 ? -9.733 29.599 1.934 1.00 53.41 71 VAL A CA 1
ATOM 570 C C . VAL A 1 71 ? -11.007 28.774 1.947 1.00 53.41 71 VAL A C 1
ATOM 572 O O . VAL A 1 71 ? -11.834 28.895 1.045 1.00 53.41 71 VAL A O 1
ATOM 575 N N . PHE A 1 72 ? -11.106 27.852 2.901 1.00 53.16 72 PHE A N 1
ATOM 576 C CA . PHE A 1 72 ? -12.367 27.197 3.207 1.00 53.16 72 PHE A CA 1
ATOM 577 C C . PHE A 1 72 ? -13.311 28.309 3.677 1.00 53.16 72 PHE A C 1
ATOM 579 O O . PHE A 1 72 ? -13.157 28.813 4.790 1.00 53.16 72 PHE A O 1
ATOM 586 N N . ALA A 1 73 ? -14.167 28.771 2.764 1.00 40.28 73 ALA A N 1
ATOM 587 C CA . ALA A 1 73 ? -15.284 29.662 3.051 1.00 40.28 73 ALA A CA 1
ATOM 588 C C . ALA A 1 73 ? -16.429 28.876 3.696 1.00 40.28 73 ALA A C 1
ATOM 590 O O . ALA A 1 73 ? -16.586 27.681 3.345 1.00 40.28 73 ALA A O 1
#

Secondary structure (DSSP, 8-state):
-EEEEEEEEETTEEEEEEES-HHHHHHHHHHHHHTT-EEEEEEEEE----TTHHHHHHHHHHHHHHSPP----